Protein AF-A0A645JHR8-F1 (afdb_monomer_lite)

Sequence (99 aa):
MKAYIDGSALCQYVFTFGSVEKYGSDVETNIENSGFYENFVGWLKEKSLKKELPSLGCGRKALGIEAESEGYVIDARENMARYQIQCRLLYFEKGVKEL

Secondary structure (DSSP, 8-state):
-EE-TTS-EEEEEEEEEEEEEE--S-HHHHHHHHHHHHHHHHHHHHHHHHT------TTEEEEEEEESS--EEEEEETTEEEEEEEEEEEEEE------

Organism: NCBI:txid1076179

Structure (mmCIF, N/CA/C/O backbone):
data_AF-A0A645JHR8-F1
#
_entry.id   AF-A0A645JHR8-F1
#
loop_
_atom_site.group_PDB
_atom_site.id
_atom_site.type_symbol
_atom_site.label_atom_id
_atom_site.label_alt_id
_atom_site.label_comp_id
_atom_site.label_asym_id
_atom_site.label_entity_id
_atom_site.label_seq_id
_atom_site.pdbx_PDB_ins_code
_atom_site.Cartn_x
_atom_site.Cartn_y
_atom_site.Cartn_z
_atom_site.occupancy
_atom_site.B_iso_or_equiv
_atom_site.auth_seq_id
_atom_site.auth_comp_id
_atom_site.auth_asym_id
_atom_site.auth_atom_id
_atom_site.pdbx_PDB_model_num
ATOM 1 N N . MET A 1 1 ? -4.342 -10.394 11.477 1.00 84.94 1 MET A N 1
ATOM 2 C CA . MET A 1 1 ? -5.470 -9.691 12.123 1.00 84.94 1 MET A CA 1
ATOM 3 C C . MET A 1 1 ? -5.222 -9.680 13.618 1.00 84.94 1 MET A C 1
ATOM 5 O O . MET A 1 1 ? -4.696 -10.660 14.131 1.00 84.94 1 MET A O 1
ATOM 9 N N . LYS A 1 2 ? -5.571 -8.593 14.301 1.00 94.25 2 LYS A N 1
ATOM 10 C CA . LYS A 1 2 ? -5.557 -8.503 15.762 1.00 94.25 2 LYS A CA 1
ATOM 11 C C . LYS A 1 2 ? -6.954 -8.101 16.220 1.00 94.25 2 LYS A C 1
ATOM 13 O O . LYS A 1 2 ? -7.375 -6.991 15.917 1.00 94.25 2 LYS A O 1
ATOM 18 N N . ALA A 1 3 ? -7.656 -9.005 16.895 1.00 94.38 3 ALA A N 1
ATOM 19 C CA . ALA A 1 3 ? -8.998 -8.768 17.420 1.00 94.38 3 ALA A CA 1
ATOM 20 C C . ALA A 1 3 ? -8.950 -8.218 18.857 1.00 94.38 3 ALA A C 1
ATOM 22 O O . ALA A 1 3 ? -7.979 -8.447 19.584 1.00 94.38 3 ALA A O 1
ATOM 23 N N . TYR A 1 4 ? -10.002 -7.507 19.254 1.00 92.38 4 TYR A N 1
ATOM 24 C CA . TYR A 1 4 ? -10.187 -6.915 20.577 1.00 92.38 4 TYR A CA 1
ATOM 25 C C . TYR A 1 4 ? -11.453 -7.458 21.254 1.00 92.38 4 TYR A C 1
ATOM 27 O O . TYR A 1 4 ? -12.334 -8.020 20.608 1.00 92.38 4 TYR A O 1
ATOM 35 N N . ILE A 1 5 ? -11.544 -7.279 22.576 1.00 92.69 5 ILE A N 1
ATOM 36 C CA . ILE A 1 5 ? -12.648 -7.790 23.413 1.00 92.69 5 ILE A CA 1
ATOM 37 C C . ILE A 1 5 ? -13.999 -7.169 23.025 1.00 92.69 5 ILE A C 1
ATOM 39 O O . ILE A 1 5 ? -15.036 -7.802 23.180 1.00 92.69 5 ILE A O 1
ATOM 43 N N . ASP A 1 6 ? -13.995 -5.951 22.481 1.00 91.12 6 ASP A N 1
ATOM 44 C CA . ASP A 1 6 ? -15.195 -5.256 22.001 1.00 91.12 6 ASP A CA 1
ATOM 45 C C . ASP A 1 6 ? -15.664 -5.725 20.607 1.00 91.12 6 ASP A C 1
ATOM 47 O O . ASP A 1 6 ? -16.526 -5.094 19.993 1.00 91.12 6 ASP A O 1
ATOM 51 N N . GLY A 1 7 ? -15.071 -6.804 20.086 1.00 92.81 7 GLY A N 1
ATOM 52 C CA . GLY A 1 7 ? -15.355 -7.366 18.769 1.00 92.81 7 GLY A CA 1
ATOM 53 C C . GLY A 1 7 ? -14.704 -6.609 17.612 1.00 92.81 7 GLY A C 1
ATOM 54 O O . GLY A 1 7 ? -14.832 -7.037 16.467 1.00 92.81 7 GLY A O 1
ATOM 55 N N . SER A 1 8 ? -14.015 -5.493 17.870 1.00 95.50 8 SER A N 1
ATOM 56 C CA . SER A 1 8 ? -13.287 -4.770 16.829 1.00 95.50 8 SER A CA 1
ATOM 57 C C . SER A 1 8 ? -11.980 -5.464 16.450 1.00 95.50 8 SER A C 1
ATOM 59 O O . SER A 1 8 ? -11.484 -6.342 17.163 1.00 95.50 8 SER A O 1
ATOM 61 N N . ALA A 1 9 ? -11.393 -5.070 15.319 1.00 97.12 9 ALA A N 1
ATOM 62 C CA . ALA A 1 9 ? -10.133 -5.637 14.864 1.00 97.12 9 ALA A CA 1
ATOM 63 C C . ALA A 1 9 ? -9.259 -4.660 14.069 1.00 97.12 9 ALA A C 1
ATOM 65 O O . ALA A 1 9 ? -9.739 -3.780 13.355 1.00 97.12 9 ALA A O 1
ATOM 66 N N . LEU A 1 10 ? -7.944 -4.870 14.161 1.00 97.62 10 LEU A N 1
ATOM 67 C CA . LEU A 1 10 ? -6.972 -4.404 13.178 1.00 97.62 10 LEU A CA 1
ATOM 68 C C . LEU A 1 10 ? -6.757 -5.490 12.126 1.00 97.62 10 LEU A C 1
ATOM 70 O O . LEU A 1 10 ? -6.335 -6.616 12.422 1.00 97.62 10 LEU A O 1
ATOM 74 N N . CYS A 1 11 ? -7.009 -5.119 10.884 1.00 97.12 11 CYS A N 1
ATOM 75 C CA . CYS A 1 11 ? -6.987 -5.993 9.731 1.00 97.12 11 CYS A CA 1
ATOM 76 C C . CYS A 1 11 ? -5.964 -5.502 8.705 1.00 97.12 11 CYS A C 1
ATOM 78 O O . CYS A 1 11 ? -5.567 -4.335 8.692 1.00 97.12 11 CYS A O 1
ATOM 80 N N . GLN A 1 12 ? -5.543 -6.421 7.842 1.00 97.19 12 GLN A N 1
ATOM 81 C CA . GLN A 1 12 ? -4.720 -6.112 6.683 1.00 97.19 12 GLN A CA 1
ATOM 82 C C . GLN A 1 12 ? -5.323 -6.772 5.451 1.00 97.19 12 GLN A C 1
ATOM 84 O O . GLN A 1 12 ? -5.791 -7.909 5.530 1.00 97.19 12 GLN A O 1
ATOM 89 N N . TYR A 1 13 ? -5.307 -6.057 4.334 1.00 96.88 13 TYR A N 1
ATOM 90 C CA . TYR A 1 13 ? -5.687 -6.565 3.026 1.00 96.88 13 TYR A CA 1
ATOM 91 C C . TYR A 1 13 ? -4.481 -6.471 2.101 1.00 96.88 13 TYR A C 1
ATOM 93 O O . TYR A 1 13 ? -4.015 -5.372 1.802 1.00 96.88 13 TYR A O 1
ATOM 101 N N . VAL A 1 14 ? -3.962 -7.626 1.700 1.00 97.19 14 VAL A N 1
ATOM 102 C CA . VAL A 1 14 ? -2.785 -7.742 0.838 1.00 97.19 14 VAL A CA 1
ATOM 103 C C . VAL A 1 14 ? -3.253 -7.852 -0.607 1.00 97.19 14 VAL A C 1
ATOM 105 O O . VAL A 1 14 ? -4.166 -8.622 -0.906 1.00 97.19 14 VAL A O 1
ATOM 108 N N . PHE A 1 15 ? -2.640 -7.079 -1.494 1.00 95.75 15 PHE A N 1
ATOM 109 C CA . PHE A 1 15 ? -2.959 -7.058 -2.916 1.00 95.75 15 PHE A CA 1
ATOM 110 C C . PHE A 1 15 ? -1.694 -6.850 -3.744 1.00 95.75 15 PHE A C 1
ATOM 112 O O . PHE A 1 15 ? -0.682 -6.353 -3.251 1.00 95.75 15 PHE A O 1
ATOM 119 N N . THR A 1 16 ? -1.769 -7.208 -5.021 1.00 94.94 16 THR A N 1
ATOM 120 C CA . THR A 1 16 ? -0.669 -7.007 -5.961 1.00 94.94 16 THR A CA 1
ATOM 121 C C . THR A 1 16 ? -1.044 -5.930 -6.959 1.00 94.94 16 THR A C 1
ATOM 123 O O . THR A 1 16 ? -2.100 -6.002 -7.590 1.00 94.94 16 THR A O 1
ATOM 126 N N . PHE A 1 17 ? -0.174 -4.936 -7.107 1.00 92.06 17 PHE A N 1
ATOM 127 C CA . PHE A 1 17 ? -0.230 -3.988 -8.209 1.00 92.06 17 PHE A CA 1
ATOM 128 C C . PHE A 1 17 ? 0.761 -4.433 -9.280 1.00 92.06 17 PHE A C 1
ATOM 130 O O . PHE A 1 17 ? 1.866 -4.862 -8.956 1.00 92.06 17 PHE A O 1
ATOM 137 N N . GLY A 1 18 ? 0.376 -4.351 -10.549 1.00 89.19 18 GLY A N 1
ATOM 138 C CA . GLY A 1 18 ? 1.267 -4.705 -11.643 1.00 89.19 18 GLY A CA 1
ATOM 139 C C . GLY A 1 18 ? 0.982 -3.914 -12.902 1.00 89.19 18 GLY A C 1
ATOM 140 O O . GLY A 1 18 ? -0.168 -3.564 -13.177 1.00 89.19 18 GLY A O 1
ATOM 141 N N . SER A 1 19 ? 2.038 -3.674 -13.669 1.00 84.31 19 SER A N 1
ATOM 142 C CA . SER A 1 19 ? 1.990 -3.012 -14.968 1.00 84.31 19 SER A CA 1
ATOM 143 C C . SER A 1 19 ? 2.719 -3.843 -16.026 1.00 84.31 19 SER A C 1
ATOM 145 O O . SER A 1 19 ? 3.552 -4.701 -15.715 1.00 84.31 19 SER A O 1
ATOM 147 N N . VAL A 1 20 ? 2.342 -3.641 -17.289 1.00 80.62 20 VAL A N 1
ATOM 148 C CA . VAL A 1 20 ? 3.043 -4.223 -18.436 1.00 80.62 20 VAL A CA 1
ATOM 149 C C . VAL A 1 20 ? 3.773 -3.090 -19.129 1.00 80.62 20 VAL A C 1
ATOM 151 O O . VAL A 1 20 ? 3.131 -2.222 -19.713 1.00 80.62 20 VAL A O 1
ATOM 154 N N . GLU A 1 21 ? 5.094 -3.132 -19.083 1.00 70.56 21 GLU A N 1
ATOM 155 C CA . GLU A 1 21 ? 5.954 -2.125 -19.692 1.00 70.56 21 GLU A CA 1
ATOM 156 C C . GLU A 1 21 ? 6.636 -2.708 -20.929 1.00 70.56 21 GLU A C 1
ATOM 158 O O . GLU A 1 21 ? 6.822 -3.927 -21.044 1.00 70.56 21 GLU A O 1
ATOM 163 N N . LYS A 1 22 ? 7.008 -1.846 -21.880 1.00 63.53 22 LYS A N 1
ATOM 164 C CA . LYS A 1 22 ? 7.890 -2.270 -22.974 1.00 63.53 22 LYS A CA 1
ATOM 165 C C . LYS A 1 22 ? 9.227 -2.699 -22.372 1.00 63.53 22 LYS A C 1
ATOM 167 O O . LYS A 1 22 ? 9.689 -2.107 -21.407 1.00 63.53 22 LYS A O 1
ATOM 172 N N . TYR A 1 23 ? 9.823 -3.744 -22.923 1.00 56.72 23 TYR A N 1
ATOM 173 C CA . TYR A 1 23 ? 11.077 -4.316 -22.449 1.00 56.72 23 TYR A CA 1
ATOM 174 C C . TYR A 1 23 ? 11.955 -4.599 -23.655 1.00 56.72 23 TYR A C 1
ATOM 176 O O . TYR A 1 23 ? 11.557 -5.367 -24.517 1.00 56.72 23 TYR A O 1
ATOM 184 N N . GLY A 1 24 ? 13.113 -3.956 -23.743 1.00 58.44 24 GLY A N 1
ATOM 185 C CA . GLY A 1 24 ? 14.111 -4.189 -24.786 1.00 58.44 24 GLY A CA 1
ATOM 186 C C . GLY A 1 24 ? 15.487 -4.406 -24.162 1.00 58.44 24 GLY A C 1
ATOM 187 O O . GLY A 1 24 ? 15.630 -4.380 -22.942 1.00 58.44 24 GLY A O 1
ATOM 188 N N . SER A 1 25 ? 16.518 -4.589 -24.986 1.00 54.06 25 SER A N 1
ATOM 189 C CA . SER A 1 25 ? 17.920 -4.716 -24.547 1.00 54.06 25 SER A CA 1
ATOM 190 C C . SER A 1 25 ? 18.509 -3.444 -23.914 1.00 54.06 25 SER A C 1
ATOM 192 O O . SER A 1 25 ? 19.684 -3.433 -23.545 1.00 54.06 25 SER A O 1
ATOM 194 N N . ASP A 1 26 ? 17.721 -2.377 -23.796 1.00 59.00 26 ASP A N 1
ATOM 195 C CA . ASP A 1 26 ? 18.164 -1.080 -23.309 1.00 59.00 26 ASP A CA 1
ATOM 196 C C . ASP A 1 26 ? 18.108 -1.005 -21.779 1.00 59.00 26 ASP A C 1
ATOM 198 O O . ASP A 1 26 ? 17.056 -1.076 -21.142 1.00 59.00 26 ASP A O 1
ATOM 202 N N . VAL A 1 27 ? 19.290 -0.820 -21.185 1.00 57.78 27 VAL A N 1
ATOM 203 C CA . VAL A 1 27 ? 19.514 -0.592 -19.746 1.00 57.78 27 VAL A CA 1
ATOM 204 C C . VAL A 1 27 ? 18.654 0.562 -19.210 1.00 57.78 27 VAL A C 1
ATOM 206 O O . VAL A 1 27 ? 18.232 0.536 -18.055 1.00 57.78 27 VAL A O 1
ATOM 209 N N . GLU A 1 28 ? 18.345 1.538 -20.063 1.00 56.50 28 GLU A N 1
ATOM 210 C CA . GLU A 1 28 ? 17.537 2.720 -19.762 1.00 56.50 28 GLU A CA 1
ATOM 211 C C . GLU A 1 28 ? 16.108 2.353 -19.323 1.00 56.50 28 GLU A C 1
ATOM 213 O O . GLU A 1 28 ? 15.632 2.846 -18.303 1.00 56.50 28 GLU A O 1
ATOM 218 N N . THR A 1 29 ? 15.474 1.371 -19.971 1.00 58.56 29 THR A N 1
ATOM 219 C CA . THR A 1 29 ? 14.115 0.918 -19.629 1.00 58.56 29 THR A CA 1
ATOM 220 C C . THR A 1 29 ? 14.048 0.228 -18.261 1.00 58.56 29 THR A C 1
ATOM 222 O O . THR A 1 29 ? 13.079 0.383 -17.519 1.00 58.56 29 THR A O 1
ATOM 225 N N . ASN A 1 30 ? 15.094 -0.505 -17.869 1.00 61.50 30 ASN A N 1
ATOM 226 C CA . ASN A 1 30 ? 15.161 -1.116 -16.536 1.00 61.50 30 ASN A CA 1
ATOM 227 C C . ASN A 1 30 ? 15.349 -0.074 -15.422 1.00 61.50 30 ASN A C 1
ATOM 229 O O . ASN A 1 30 ? 14.814 -0.255 -14.323 1.00 61.50 30 ASN A O 1
ATOM 233 N N . ILE A 1 31 ? 16.076 1.012 -15.703 1.00 61.12 31 ILE A N 1
ATOM 234 C CA . ILE A 1 31 ? 16.255 2.135 -14.773 1.00 61.12 31 ILE A CA 1
ATOM 235 C C . ILE A 1 31 ? 14.937 2.901 -14.619 1.00 61.12 31 ILE A C 1
ATOM 237 O O . ILE A 1 31 ? 14.518 3.163 -13.492 1.00 61.12 31 ILE A O 1
ATOM 241 N N . GLU A 1 32 ? 14.248 3.196 -15.724 1.00 65.81 32 GLU A N 1
ATOM 242 C CA . GLU A 1 32 ? 12.941 3.864 -15.705 1.00 65.81 32 GLU A CA 1
ATOM 243 C C . GLU A 1 32 ? 11.895 3.063 -14.921 1.00 65.81 32 GLU A C 1
ATOM 245 O O . GLU A 1 32 ? 11.210 3.616 -14.057 1.00 65.81 32 GLU A O 1
ATOM 250 N N . ASN A 1 33 ? 11.817 1.748 -15.150 1.00 67.69 33 ASN A N 1
ATOM 251 C CA . ASN A 1 33 ? 10.869 0.885 -14.447 1.00 67.69 33 ASN A CA 1
ATOM 252 C C . ASN A 1 33 ? 11.178 0.812 -12.947 1.00 67.69 33 ASN A C 1
ATOM 254 O O . ASN A 1 33 ? 10.272 0.961 -12.128 1.00 67.69 33 ASN A O 1
ATOM 258 N N . SER A 1 34 ? 12.449 0.661 -12.565 1.00 72.69 34 SER A N 1
ATOM 259 C CA . SER A 1 34 ? 12.851 0.695 -11.150 1.00 72.69 34 SER A CA 1
ATOM 260 C C . SER A 1 34 ? 12.473 2.032 -10.498 1.00 72.69 34 SER A C 1
ATOM 262 O O . SER A 1 34 ? 11.855 2.048 -9.433 1.00 72.69 34 SER A O 1
ATOM 264 N N . GLY A 1 35 ? 12.715 3.150 -11.192 1.00 82.50 35 GLY A N 1
ATOM 265 C CA . GLY A 1 35 ? 12.336 4.487 -10.734 1.00 82.50 35 GLY A CA 1
ATOM 266 C C . GLY A 1 35 ? 10.823 4.677 -10.582 1.00 82.50 35 GLY A C 1
ATOM 267 O O . GLY A 1 35 ? 10.370 5.321 -9.634 1.00 82.50 35 GLY A O 1
ATOM 268 N N . PHE A 1 36 ? 10.007 4.090 -11.463 1.00 85.88 36 PHE A N 1
ATOM 269 C CA . PHE A 1 36 ? 8.551 4.109 -11.310 1.00 85.88 36 PHE A CA 1
ATOM 270 C C . PHE A 1 36 ? 8.110 3.417 -10.014 1.00 85.88 36 PHE A C 1
ATOM 272 O O . PHE A 1 36 ? 7.341 4.000 -9.246 1.00 85.88 36 PHE A O 1
ATOM 279 N N . TYR A 1 37 ? 8.598 2.202 -9.745 1.00 88.25 37 TYR A N 1
ATOM 280 C CA . TYR A 1 37 ? 8.202 1.456 -8.547 1.00 88.25 37 TYR A CA 1
ATOM 281 C C . TYR A 1 37 ? 8.722 2.115 -7.264 1.00 88.25 37 TYR A C 1
ATOM 283 O O . TYR A 1 37 ? 7.989 2.164 -6.277 1.00 88.25 37 TYR A O 1
ATOM 291 N N . GLU A 1 38 ? 9.915 2.713 -7.278 1.00 88.12 38 GLU A N 1
ATOM 292 C CA . GLU A 1 38 ? 10.409 3.537 -6.166 1.00 88.12 38 GLU A CA 1
ATOM 293 C C . GLU A 1 38 ? 9.504 4.750 -5.895 1.00 88.12 38 GLU A C 1
ATOM 295 O O . GLU A 1 38 ? 9.075 4.977 -4.756 1.00 8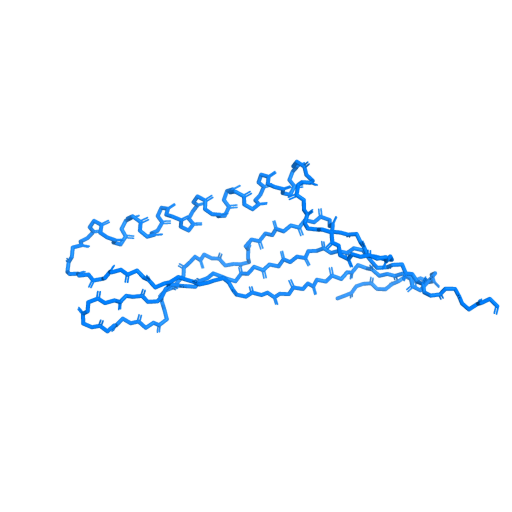8.12 38 GLU A O 1
ATOM 300 N N . ASN A 1 39 ? 9.141 5.497 -6.942 1.00 92.00 39 ASN A N 1
ATOM 301 C CA . ASN A 1 39 ? 8.221 6.630 -6.837 1.00 92.00 39 ASN A CA 1
ATOM 302 C C . ASN A 1 39 ? 6.837 6.194 -6.346 1.00 92.00 39 ASN A C 1
ATOM 304 O O . ASN A 1 39 ? 6.228 6.870 -5.515 1.00 92.00 39 ASN A O 1
ATOM 308 N N . PHE A 1 40 ? 6.349 5.044 -6.810 1.00 93.69 40 PHE A N 1
ATOM 309 C CA . PHE A 1 40 ? 5.083 4.468 -6.374 1.00 93.69 40 PHE A CA 1
ATOM 310 C C . PHE A 1 40 ? 5.102 4.112 -4.880 1.00 93.69 40 PHE A C 1
ATOM 312 O O . PHE A 1 40 ? 4.165 4.451 -4.155 1.00 93.69 40 PHE A O 1
ATOM 319 N N . VAL A 1 41 ? 6.190 3.514 -4.380 1.00 95.19 41 VAL A N 1
ATOM 320 C CA . VAL A 1 41 ? 6.383 3.262 -2.941 1.00 95.19 41 VAL A CA 1
ATOM 321 C C . VAL A 1 41 ? 6.360 4.573 -2.150 1.00 95.19 41 VAL A C 1
ATOM 323 O O . VAL A 1 41 ? 5.696 4.659 -1.112 1.00 95.19 41 VAL A O 1
ATOM 326 N N . GLY A 1 42 ? 7.059 5.605 -2.635 1.00 95.69 42 GLY A N 1
ATOM 327 C CA . GLY A 1 42 ? 7.050 6.942 -2.035 1.00 95.69 42 GLY A CA 1
ATOM 328 C C . GLY A 1 42 ? 5.647 7.551 -1.985 1.00 95.69 42 GLY A C 1
ATOM 329 O O . GLY A 1 42 ? 5.217 8.051 -0.944 1.00 95.69 42 GLY A O 1
ATOM 330 N N . TRP A 1 43 ? 4.894 7.419 -3.073 1.00 96.81 43 TRP A N 1
ATOM 331 C CA . TRP A 1 43 ? 3.522 7.900 -3.182 1.00 96.81 43 TRP A CA 1
ATOM 332 C C . TRP A 1 43 ? 2.569 7.192 -2.209 1.00 96.81 43 TRP A C 1
ATOM 334 O O . TRP A 1 43 ? 1.806 7.860 -1.511 1.00 96.81 43 TRP A O 1
ATOM 344 N N . LEU A 1 44 ? 2.642 5.861 -2.071 1.00 97.31 44 LEU A N 1
ATOM 345 C CA . LEU A 1 44 ? 1.839 5.124 -1.082 1.00 97.31 44 LEU A CA 1
ATOM 346 C C . LEU A 1 44 ? 2.111 5.612 0.352 1.00 97.31 44 LEU A C 1
ATOM 348 O O . LEU A 1 44 ? 1.176 5.824 1.133 1.00 97.31 44 LEU A O 1
ATOM 352 N N . LYS A 1 45 ? 3.386 5.857 0.688 1.00 96.88 45 LYS A N 1
ATOM 353 C CA . LYS A 1 45 ? 3.783 6.426 1.987 1.00 96.88 45 LYS A CA 1
ATOM 354 C C . LYS A 1 45 ? 3.199 7.825 2.184 1.00 96.88 45 LYS A C 1
ATOM 356 O O . LYS A 1 45 ? 2.637 8.106 3.242 1.00 96.88 45 LYS A O 1
ATOM 361 N N . GLU A 1 46 ? 3.274 8.686 1.173 1.00 98.19 46 GLU A N 1
ATOM 362 C CA . GLU A 1 46 ? 2.704 10.034 1.218 1.00 98.19 46 GLU A CA 1
ATOM 363 C C . GLU A 1 46 ? 1.185 10.004 1.450 1.00 98.19 46 GLU A C 1
ATOM 365 O O . GLU A 1 46 ? 0.683 10.690 2.345 1.00 98.19 46 GLU A O 1
ATOM 370 N N . LYS A 1 47 ? 0.447 9.163 0.711 1.00 98.12 47 LYS A N 1
ATOM 371 C CA . LYS A 1 47 ? -1.009 9.004 0.876 1.00 98.12 47 LYS A CA 1
ATOM 372 C C . LYS A 1 47 ? -1.378 8.511 2.272 1.00 98.12 47 LYS A C 1
ATOM 374 O O . LYS A 1 47 ? -2.325 9.017 2.878 1.00 98.12 47 LYS A O 1
ATOM 379 N N . SER A 1 48 ? -0.584 7.602 2.830 1.00 97.62 48 SER A N 1
ATOM 380 C CA . SER A 1 48 ? -0.729 7.135 4.213 1.00 97.62 48 SER A CA 1
ATOM 381 C C . SER A 1 48 ? -0.497 8.220 5.258 1.00 97.62 48 SER A C 1
ATOM 383 O O . SER A 1 48 ? -1.256 8.303 6.232 1.00 97.62 48 SER A O 1
ATOM 385 N N . LEU A 1 49 ? 0.529 9.053 5.067 1.00 97.44 49 LEU A N 1
ATOM 386 C CA . LEU A 1 49 ? 0.847 10.172 5.956 1.00 97.44 49 LEU A CA 1
ATOM 387 C C . LEU A 1 49 ? -0.247 11.243 5.913 1.00 97.44 49 LEU A C 1
ATOM 389 O O . LEU A 1 49 ? -0.693 11.705 6.961 1.00 97.44 49 LEU A O 1
ATOM 393 N N . LYS A 1 50 ? -0.739 11.573 4.714 1.00 97.81 50 LYS A N 1
ATOM 394 C CA . LYS A 1 50 ? -1.805 12.564 4.501 1.00 97.81 50 LYS A CA 1
ATOM 395 C C . LYS A 1 50 ? -3.211 12.052 4.824 1.00 97.81 50 LYS A C 1
ATOM 397 O O . LYS A 1 50 ? -4.157 12.831 4.802 1.00 97.81 50 LYS A O 1
ATOM 402 N N . LYS A 1 51 ? -3.365 10.757 5.133 1.00 96.31 51 LYS A N 1
ATOM 403 C CA . LYS A 1 51 ? -4.668 10.081 5.301 1.00 96.31 51 LYS A CA 1
ATOM 404 C C . LYS A 1 51 ? -5.579 10.204 4.072 1.00 96.31 51 LYS A C 1
ATOM 406 O O . LYS A 1 51 ? -6.797 10.099 4.187 1.00 96.31 51 LYS A O 1
ATOM 411 N N . GLU A 1 52 ? -4.981 10.334 2.891 1.00 97.88 52 GLU A N 1
ATOM 412 C CA . GLU A 1 52 ? -5.658 10.298 1.593 1.00 97.88 52 GLU A CA 1
ATOM 413 C C . GLU A 1 52 ? -5.842 8.837 1.162 1.00 97.88 52 GLU A C 1
ATOM 415 O O . GLU A 1 52 ? -5.203 8.340 0.237 1.00 97.88 52 GLU A O 1
ATOM 420 N N . LEU A 1 53 ? -6.672 8.119 1.917 1.00 97.69 53 LEU A N 1
ATOM 421 C CA . LEU A 1 53 ? -6.872 6.676 1.802 1.00 97.69 53 LEU A CA 1
ATOM 422 C C . LEU A 1 53 ? -8.281 6.355 1.281 1.00 97.69 53 LEU A C 1
ATOM 424 O O . LEU A 1 53 ? -9.203 7.151 1.485 1.00 97.69 53 LEU A O 1
ATOM 428 N N . PRO A 1 54 ? -8.483 5.190 0.637 1.00 95.75 54 PRO A N 1
ATOM 429 C CA . PRO A 1 54 ? -9.793 4.809 0.126 1.00 95.75 54 PRO A CA 1
ATOM 430 C C . PRO A 1 54 ? -10.830 4.694 1.250 1.00 95.75 54 PRO A C 1
ATOM 432 O O . PRO A 1 54 ? -10.544 4.212 2.350 1.00 95.75 54 PRO A O 1
ATOM 435 N N . SER A 1 55 ? -12.067 5.089 0.945 1.00 95.88 55 SER A N 1
ATOM 436 C CA . SER A 1 55 ? -13.212 4.783 1.800 1.00 95.88 55 SER A CA 1
ATOM 437 C C . SER A 1 55 ? -13.519 3.289 1.724 1.00 95.88 55 SER A C 1
ATOM 439 O O . SER A 1 55 ? -13.650 2.736 0.635 1.00 95.88 55 SER A O 1
ATOM 441 N N . LEU A 1 56 ? -13.654 2.641 2.882 1.00 96.00 56 LEU A N 1
ATOM 442 C CA . LEU A 1 56 ? -13.940 1.203 2.987 1.00 96.00 56 LEU A CA 1
ATOM 443 C C . LEU A 1 56 ? -15.411 0.914 3.320 1.0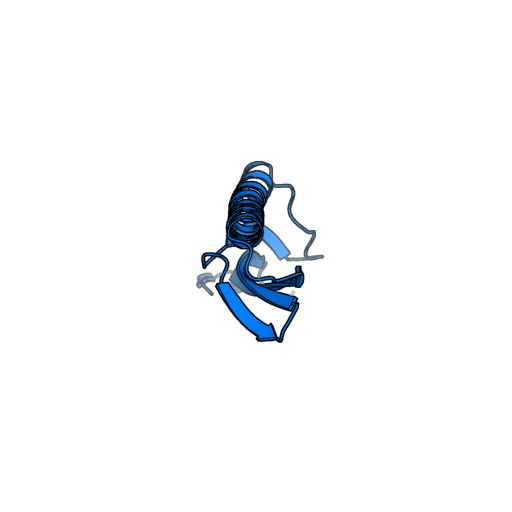0 96.00 56 LEU A C 1
ATOM 445 O O . LEU A 1 56 ? -15.767 -0.216 3.654 1.00 96.00 56 LEU A O 1
ATOM 449 N N . GLY A 1 57 ? -16.265 1.937 3.240 1.00 94.94 57 GLY A N 1
ATOM 450 C CA . GLY A 1 57 ? -17.670 1.853 3.620 1.00 94.94 57 GLY A CA 1
ATOM 451 C C . GLY A 1 57 ? -17.894 1.866 5.135 1.00 94.94 57 GLY A C 1
ATOM 452 O O . GLY A 1 57 ? -17.004 2.159 5.936 1.00 94.94 57 GLY A O 1
ATOM 453 N N . CYS A 1 58 ? -19.132 1.588 5.541 1.00 93.25 58 CYS A N 1
ATOM 454 C CA . CYS A 1 58 ? -19.533 1.630 6.943 1.00 93.25 58 CYS A CA 1
ATOM 455 C C . CYS A 1 58 ? -18.764 0.601 7.786 1.00 93.25 58 CYS A C 1
ATOM 457 O O . CYS A 1 58 ? -18.559 -0.540 7.380 1.00 93.25 58 CYS A O 1
ATOM 459 N N . GLY A 1 59 ? -18.356 1.010 8.989 1.00 94.50 59 GLY A N 1
ATOM 460 C CA . GLY A 1 59 ? -17.713 0.121 9.962 1.00 94.50 59 GLY A CA 1
ATOM 461 C C . GLY A 1 59 ? -16.221 -0.128 9.738 1.00 94.50 59 GLY A C 1
ATOM 462 O O . GLY A 1 59 ? -15.579 -0.652 10.643 1.00 94.50 59 GLY A O 1
ATOM 463 N N . ARG A 1 60 ? -15.643 0.303 8.610 1.00 96.88 60 ARG A N 1
ATOM 464 C CA . ARG A 1 60 ? -14.216 0.129 8.308 1.00 96.88 60 ARG A CA 1
ATOM 465 C C . ARG A 1 60 ? -13.517 1.465 8.074 1.00 96.88 60 ARG A C 1
ATOM 467 O O . ARG A 1 60 ? -14.061 2.367 7.444 1.00 96.88 60 ARG A O 1
ATOM 474 N N . LYS A 1 61 ? -12.296 1.599 8.592 1.00 97.50 61 LYS A N 1
ATOM 475 C CA . LYS A 1 61 ? -11.465 2.801 8.441 1.00 97.50 61 LYS A CA 1
ATOM 476 C C . LYS A 1 61 ? -10.067 2.415 7.983 1.00 97.50 61 LYS A C 1
ATOM 478 O O . LYS A 1 61 ? -9.348 1.753 8.726 1.00 97.50 61 LYS A O 1
ATOM 483 N N . ALA A 1 62 ? -9.676 2.867 6.795 1.00 98.12 62 ALA A N 1
ATOM 484 C CA . ALA A 1 62 ? -8.303 2.740 6.326 1.00 98.12 62 ALA A CA 1
ATOM 485 C C . ALA A 1 62 ? -7.344 3.503 7.258 1.00 98.12 62 ALA A C 1
ATOM 487 O O . ALA A 1 62 ? -7.615 4.635 7.668 1.00 98.12 62 ALA A O 1
ATOM 488 N N . LEU A 1 63 ? -6.232 2.865 7.613 1.00 97.88 63 LEU A N 1
ATOM 489 C CA . LEU A 1 63 ? -5.217 3.398 8.523 1.00 97.88 63 LEU A CA 1
ATOM 490 C C . LEU A 1 63 ? -3.921 3.744 7.790 1.00 97.88 63 LEU A C 1
ATOM 492 O O . LEU A 1 63 ? -3.282 4.741 8.141 1.00 97.88 63 LEU A O 1
ATOM 496 N N . GLY A 1 64 ? -3.570 2.954 6.777 1.00 98.12 64 GLY A N 1
ATOM 497 C CA . GLY A 1 64 ? -2.402 3.153 5.928 1.00 98.12 64 GLY A CA 1
ATOM 498 C C . GLY A 1 64 ? -2.372 2.151 4.780 1.00 98.12 64 GLY A C 1
ATOM 499 O O . GLY A 1 64 ? -2.999 1.098 4.852 1.00 98.12 64 GLY A O 1
ATOM 500 N N . ILE A 1 65 ? -1.648 2.502 3.731 1.00 98.19 65 ILE A N 1
ATOM 501 C CA . ILE A 1 65 ? -1.335 1.689 2.565 1.00 98.19 65 ILE A CA 1
ATOM 502 C C . ILE A 1 65 ? 0.172 1.758 2.305 1.00 98.19 65 ILE A C 1
ATOM 504 O O . ILE A 1 65 ? 0.771 2.834 2.335 1.00 98.19 65 ILE A O 1
ATOM 508 N N . GLU A 1 66 ? 0.803 0.614 2.085 1.00 97.25 66 GLU A N 1
ATOM 509 C CA . GLU A 1 66 ? 2.247 0.541 1.869 1.00 97.25 66 GLU A CA 1
ATOM 510 C C . GLU A 1 66 ? 2.620 -0.646 0.989 1.00 97.25 66 GLU A C 1
ATOM 512 O O . GLU A 1 66 ? 1.867 -1.616 0.886 1.00 97.25 66 GLU A O 1
ATOM 517 N N . ALA A 1 67 ? 3.787 -0.561 0.357 1.00 96.50 67 ALA A N 1
ATOM 518 C CA . ALA A 1 67 ? 4.391 -1.702 -0.308 1.00 96.50 67 ALA A CA 1
ATOM 519 C C . ALA A 1 67 ? 5.036 -2.636 0.727 1.00 96.50 67 ALA A C 1
ATOM 521 O O . ALA A 1 67 ? 5.694 -2.175 1.659 1.00 96.50 67 ALA A O 1
ATOM 522 N N . GLU A 1 68 ? 4.855 -3.941 0.548 1.00 93.75 68 GLU A N 1
ATOM 523 C CA . GLU A 1 68 ? 5.534 -4.988 1.323 1.00 93.75 68 GLU A CA 1
ATOM 524 C C . GLU A 1 68 ? 6.769 -5.537 0.599 1.00 93.75 68 GLU A C 1
ATOM 526 O O . GLU A 1 68 ? 7.595 -6.202 1.219 1.00 93.75 68 GLU A O 1
ATOM 531 N N . SER A 1 69 ? 6.901 -5.254 -0.699 1.00 87.00 69 SER A N 1
ATOM 532 C CA . SER A 1 69 ? 8.033 -5.662 -1.525 1.00 87.00 69 SER A CA 1
ATOM 533 C C . SER A 1 69 ? 8.587 -4.491 -2.331 1.00 87.00 69 SER A C 1
ATOM 535 O O . SER A 1 69 ? 7.926 -3.468 -2.515 1.00 87.00 69 SER A O 1
ATOM 537 N N . GLU A 1 70 ? 9.784 -4.678 -2.874 1.00 82.00 70 GLU A N 1
ATOM 538 C CA . GLU A 1 70 ? 10.246 -3.918 -4.037 1.00 82.00 70 GLU A CA 1
ATOM 539 C C . GLU A 1 70 ? 9.517 -4.418 -5.300 1.00 82.00 70 GLU A C 1
ATOM 541 O O . GLU A 1 70 ? 8.909 -5.497 -5.290 1.00 82.00 70 GLU A O 1
ATOM 546 N N . GLY A 1 71 ? 9.512 -3.620 -6.371 1.00 80.81 71 GLY A N 1
ATOM 547 C CA . GLY A 1 71 ? 8.951 -4.038 -7.658 1.00 80.81 71 GLY A CA 1
ATOM 548 C C . GLY A 1 71 ? 9.815 -5.126 -8.306 1.00 80.81 71 GLY A C 1
ATOM 549 O O . GLY A 1 71 ? 11.033 -4.994 -8.348 1.00 80.81 71 GLY A O 1
ATOM 550 N N . TYR A 1 72 ? 9.207 -6.195 -8.820 1.00 78.31 72 TYR A N 1
ATOM 551 C CA . TYR A 1 72 ? 9.911 -7.318 -9.445 1.00 78.31 72 TYR A CA 1
ATOM 552 C C . TYR A 1 72 ? 9.277 -7.732 -10.776 1.00 78.31 72 TYR A C 1
ATOM 554 O O . TYR A 1 72 ? 8.076 -7.567 -10.995 1.00 78.31 72 TYR A O 1
ATOM 562 N N . VAL A 1 73 ? 10.092 -8.285 -11.677 1.00 79.44 73 VAL A N 1
ATOM 563 C CA . VAL A 1 73 ? 9.647 -8.792 -12.985 1.00 79.44 73 VAL A CA 1
ATOM 564 C C . VAL A 1 73 ? 9.092 -10.208 -12.826 1.00 79.44 73 VAL A C 1
ATOM 566 O O . VAL A 1 73 ? 9.732 -11.059 -12.215 1.00 79.44 73 VAL A O 1
ATOM 569 N N . ILE A 1 74 ? 7.915 -10.473 -13.396 1.00 75.56 74 ILE A N 1
ATOM 570 C CA . ILE A 1 74 ? 7.275 -11.801 -13.402 1.00 75.56 74 ILE A CA 1
ATOM 571 C C . ILE A 1 74 ? 7.499 -12.546 -14.712 1.00 75.56 74 ILE A C 1
ATOM 573 O O . ILE A 1 74 ? 7.727 -13.752 -14.708 1.00 75.56 74 ILE A O 1
ATOM 577 N N . ASP A 1 75 ? 7.382 -11.845 -15.835 1.00 69.50 75 ASP A N 1
ATOM 578 C CA . ASP A 1 75 ? 7.543 -12.423 -17.167 1.00 69.50 75 ASP A CA 1
ATOM 579 C C . ASP A 1 75 ? 8.154 -11.361 -18.075 1.00 69.50 75 ASP A C 1
ATOM 581 O O . ASP A 1 75 ? 7.736 -10.200 -18.036 1.00 69.50 75 ASP A O 1
ATOM 585 N N . ALA A 1 76 ? 9.128 -11.766 -18.880 1.00 63.44 76 ALA A N 1
ATOM 586 C CA . ALA A 1 76 ? 9.743 -10.951 -19.912 1.00 63.44 76 ALA A CA 1
ATOM 587 C C . ALA A 1 76 ? 9.624 -11.727 -21.225 1.00 63.44 76 ALA A C 1
ATOM 589 O O . ALA A 1 76 ? 10.273 -12.755 -21.417 1.00 63.44 76 ALA A O 1
ATOM 590 N N . ARG A 1 77 ? 8.761 -11.255 -22.126 1.00 63.59 77 ARG A N 1
ATOM 591 C CA . ARG A 1 77 ? 8.587 -11.839 -23.461 1.00 63.59 77 ARG A CA 1
ATOM 592 C C . ARG A 1 77 ? 9.022 -10.829 -24.487 1.00 63.59 77 ARG A C 1
ATOM 594 O O . ARG A 1 77 ? 8.398 -9.780 -24.527 1.00 63.59 77 ARG A O 1
ATOM 601 N N . GLU A 1 78 ? 10.012 -11.184 -25.303 1.00 61.25 78 GLU A N 1
ATOM 602 C CA . GLU A 1 78 ? 10.577 -10.481 -26.475 1.00 61.25 78 GLU A CA 1
ATOM 603 C C . GLU A 1 78 ? 10.650 -8.940 -26.416 1.00 61.25 78 GLU A C 1
ATOM 605 O O . GLU A 1 78 ? 11.748 -8.410 -26.494 1.00 61.25 78 GLU A O 1
ATOM 610 N N . ASN A 1 79 ? 9.523 -8.231 -26.269 1.00 64.38 79 ASN A N 1
ATOM 611 C CA . ASN A 1 79 ? 9.412 -6.772 -26.208 1.00 64.38 79 ASN A CA 1
ATOM 612 C C . ASN A 1 79 ? 8.621 -6.209 -24.997 1.00 64.38 79 ASN A C 1
ATOM 614 O O . ASN A 1 79 ? 8.292 -5.019 -24.979 1.00 64.38 79 ASN A O 1
ATOM 618 N N . MET A 1 80 ? 8.225 -7.030 -24.017 1.00 66.56 80 MET A N 1
ATOM 619 C CA . MET A 1 80 ? 7.4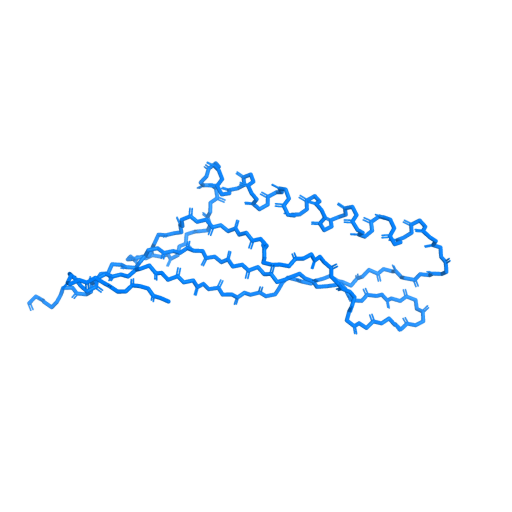08 -6.611 -22.867 1.00 66.56 80 MET A CA 1
ATOM 620 C C . MET A 1 80 ? 7.830 -7.300 -21.570 1.00 66.56 80 MET A C 1
ATOM 622 O O . MET A 1 80 ? 8.055 -8.510 -21.552 1.00 66.56 80 MET A O 1
ATOM 626 N N . ALA A 1 81 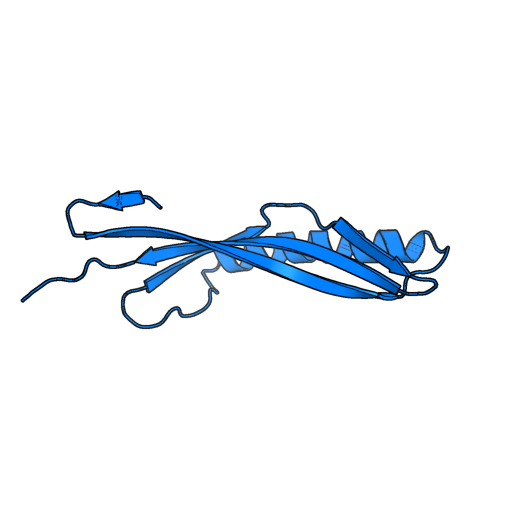? 7.839 -6.543 -20.476 1.00 73.38 81 ALA A N 1
ATOM 627 C CA . ALA A 1 81 ? 8.038 -7.054 -19.130 1.00 73.38 81 ALA A CA 1
ATOM 628 C C . ALA A 1 81 ? 6.830 -6.733 -18.259 1.00 73.38 81 ALA A C 1
ATOM 630 O O . ALA A 1 81 ? 6.284 -5.629 -18.271 1.00 73.38 81 ALA A O 1
ATOM 631 N N . ARG A 1 82 ? 6.401 -7.734 -17.495 1.00 80.25 82 ARG A N 1
ATOM 632 C CA . ARG A 1 82 ? 5.375 -7.584 -16.468 1.00 80.25 82 ARG A CA 1
ATOM 633 C C . ARG A 1 82 ? 6.064 -7.337 -15.145 1.00 80.25 82 ARG A C 1
ATOM 635 O O . ARG A 1 82 ? 6.732 -8.237 -14.642 1.00 80.25 82 ARG A 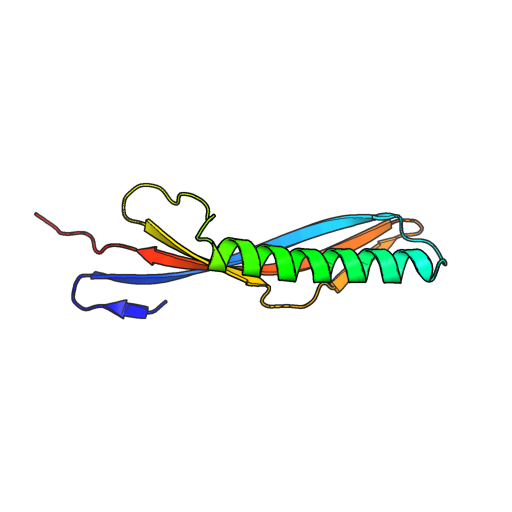O 1
ATOM 642 N N . TYR A 1 83 ? 5.863 -6.157 -14.584 1.00 85.12 83 TYR A N 1
ATOM 643 C CA . TYR A 1 83 ? 6.337 -5.826 -13.250 1.00 85.12 83 TYR A CA 1
ATOM 644 C C . TYR A 1 83 ? 5.193 -5.943 -12.251 1.00 85.12 83 TYR A C 1
ATOM 646 O O . TYR A 1 83 ? 4.031 -5.692 -12.584 1.00 85.12 83 TYR A O 1
ATOM 654 N N . GLN A 1 84 ? 5.519 -6.346 -11.029 1.00 90.75 84 GLN A N 1
ATOM 655 C CA . GLN A 1 84 ? 4.581 -6.414 -9.921 1.00 90.75 84 GLN A CA 1
ATOM 656 C C . GLN A 1 84 ? 5.215 -5.928 -8.627 1.00 90.75 84 GLN A C 1
ATOM 658 O O . GLN A 1 84 ? 6.415 -6.055 -8.412 1.00 90.75 84 GLN A O 1
ATOM 663 N N . ILE A 1 85 ? 4.377 -5.399 -7.747 1.00 93.00 85 ILE A N 1
ATOM 664 C CA . ILE A 1 85 ? 4.728 -5.019 -6.386 1.00 93.00 85 ILE A CA 1
ATOM 665 C C . ILE A 1 85 ? 3.616 -5.473 -5.446 1.00 93.00 85 ILE A C 1
ATOM 667 O O . ILE A 1 85 ? 2.424 -5.282 -5.717 1.00 93.00 85 ILE A O 1
ATOM 671 N N . GLN A 1 86 ? 4.003 -6.097 -4.338 1.00 96.50 86 GLN A N 1
ATOM 672 C CA . GLN A 1 86 ? 3.066 -6.502 -3.303 1.00 96.50 86 GLN A CA 1
ATOM 673 C C . GLN A 1 86 ? 2.820 -5.335 -2.354 1.00 96.50 86 GLN A C 1
ATOM 675 O O . GLN A 1 86 ? 3.747 -4.651 -1.923 1.00 96.50 86 GLN A O 1
ATOM 680 N N . CYS A 1 87 ? 1.556 -5.091 -2.042 1.00 97.50 87 CYS A N 1
ATOM 681 C CA . CYS A 1 87 ? 1.111 -3.998 -1.195 1.00 97.50 87 CYS A CA 1
ATOM 682 C C . CYS A 1 87 ? 0.157 -4.513 -0.123 1.00 97.50 87 CYS A C 1
ATOM 684 O O . CYS A 1 87 ? -0.528 -5.522 -0.306 1.00 97.50 87 CYS A O 1
ATOM 686 N N . ARG A 1 88 ? 0.043 -3.764 0.972 1.00 97.81 88 ARG A N 1
ATOM 687 C CA . ARG A 1 88 ? -0.988 -3.983 1.981 1.00 97.81 88 ARG A CA 1
ATOM 688 C C . ARG A 1 88 ? -1.721 -2.703 2.338 1.00 97.81 88 ARG A C 1
ATOM 690 O O . ARG A 1 88 ? -1.138 -1.626 2.424 1.00 97.81 88 ARG A O 1
ATOM 697 N N . LEU A 1 89 ? -3.010 -2.854 2.607 1.00 98.12 89 LEU A N 1
ATOM 698 C CA . LEU A 1 89 ? -3.866 -1.861 3.238 1.00 98.12 89 LEU A CA 1
ATOM 699 C C . LEU A 1 89 ? -4.135 -2.295 4.680 1.00 98.12 89 LEU A C 1
ATOM 701 O O . LEU A 1 89 ? -4.749 -3.333 4.919 1.00 98.12 89 LEU A O 1
ATOM 705 N N . LEU A 1 90 ? -3.721 -1.479 5.639 1.00 98.12 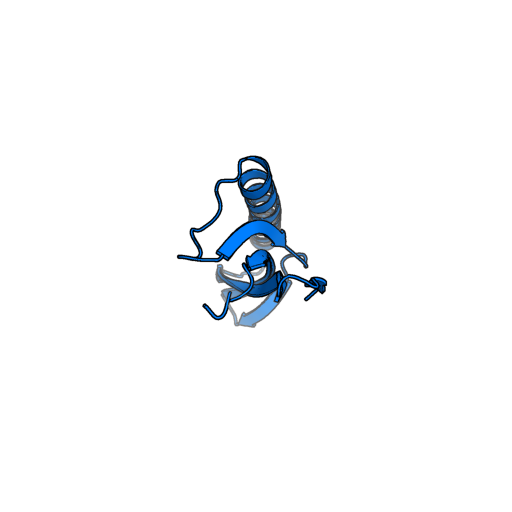90 LEU A N 1
ATOM 706 C CA . LEU A 1 90 ? -4.052 -1.625 7.051 1.00 98.12 90 LEU A CA 1
ATOM 707 C C . LEU A 1 90 ? -5.368 -0.902 7.333 1.00 98.12 90 LEU A C 1
ATOM 709 O O . LEU A 1 90 ? -5.536 0.258 6.949 1.00 98.12 90 LEU A O 1
ATOM 713 N N . TYR A 1 91 ? -6.297 -1.555 8.027 1.00 98.12 91 TYR A N 1
ATOM 714 C CA . TYR A 1 91 ? -7.585 -0.957 8.366 1.00 98.12 91 TYR A CA 1
ATOM 715 C C . TYR A 1 91 ? -8.106 -1.405 9.731 1.00 98.12 91 TYR A C 1
ATOM 717 O O . TYR A 1 91 ? -7.789 -2.486 10.220 1.00 98.12 91 TYR A O 1
ATOM 725 N N . PHE A 1 92 ? -8.910 -0.546 10.351 1.00 97.81 92 PHE A N 1
ATOM 726 C CA . PHE A 1 92 ? -9.694 -0.878 11.533 1.00 97.81 92 PHE A CA 1
ATOM 727 C C . PHE A 1 92 ? -11.100 -1.299 11.116 1.00 97.81 92 PHE A C 1
ATOM 729 O O . PHE A 1 92 ? -11.707 -0.655 10.257 1.00 97.81 92 PHE A O 1
ATOM 736 N N . GLU A 1 93 ? -11.623 -2.332 11.757 1.00 97.25 93 GLU A N 1
ATOM 737 C CA . GLU A 1 93 ? -12.976 -2.844 11.583 1.00 97.25 93 GLU A CA 1
ATOM 738 C C . GLU A 1 93 ? -13.707 -2.805 12.925 1.00 97.25 93 GLU A C 1
ATOM 740 O O . GLU A 1 93 ? -13.217 -3.325 13.927 1.00 97.25 93 GLU A O 1
ATOM 745 N N . LYS A 1 94 ? -14.858 -2.127 12.965 1.00 95.06 94 LYS A N 1
ATOM 746 C CA . LYS A 1 94 ? -15.694 -2.044 14.165 1.00 95.06 94 LYS A CA 1
ATOM 747 C C . LYS A 1 94 ? -16.298 -3.411 14.472 1.00 95.06 94 LYS A C 1
ATOM 749 O O . LYS A 1 94 ? -16.761 -4.092 13.563 1.00 95.06 94 LYS A O 1
ATOM 754 N N . GLY A 1 95 ? -16.370 -3.746 15.758 1.00 88.44 95 GLY A N 1
ATOM 755 C CA . GLY A 1 95 ? -17.135 -4.901 16.212 1.00 88.44 95 GLY A CA 1
ATOM 756 C C . GLY A 1 95 ? -18.620 -4.735 15.917 1.00 88.44 95 GLY A C 1
ATOM 757 O O . GLY A 1 95 ? -19.158 -3.622 15.960 1.00 88.44 95 GLY A O 1
ATOM 758 N N . VAL A 1 96 ? -19.282 -5.848 15.610 1.00 79.12 96 VAL A N 1
ATOM 759 C CA . VAL A 1 96 ? -20.739 -5.896 15.507 1.00 79.12 96 VAL A CA 1
ATOM 760 C C . VAL A 1 96 ? -21.288 -5.860 16.930 1.00 79.12 96 VAL A C 1
ATOM 762 O O . VAL A 1 96 ? -21.027 -6.764 17.717 1.00 79.12 96 VAL A O 1
ATOM 765 N N . LYS A 1 97 ? -22.027 -4.803 17.281 1.00 62.16 97 LYS A N 1
ATOM 766 C CA . LYS A 1 97 ? -22.873 -4.841 18.475 1.00 62.16 97 LYS A CA 1
ATOM 767 C C . LYS A 1 97 ? -24.148 -5.583 18.099 1.00 62.16 97 LYS A C 1
ATOM 769 O O . LYS A 1 97 ? -24.930 -5.057 17.311 1.00 62.16 97 LYS A O 1
ATOM 774 N N . GLU A 1 98 ? -24.336 -6.779 18.638 1.00 57.44 98 GLU A N 1
ATOM 775 C CA . GLU A 1 98 ? -25.679 -7.346 18.751 1.00 57.44 98 GLU A CA 1
ATOM 776 C C . GLU A 1 98 ? -26.460 -6.439 19.717 1.00 57.44 98 GLU A C 1
ATOM 778 O O . GLU A 1 98 ? -25.993 -6.162 20.826 1.00 57.44 98 GLU A O 1
ATOM 783 N N . LEU A 1 99 ? -27.562 -5.862 19.230 1.00 50.56 99 LEU A N 1
ATOM 784 C CA . LEU A 1 99 ? -28.524 -5.089 20.021 1.00 50.56 99 LEU A CA 1
ATOM 785 C C . LEU A 1 99 ? -29.605 -6.024 20.556 1.00 50.56 99 LEU A C 1
ATOM 787 O O . LEU A 1 99 ? -30.050 -6.887 19.767 1.00 50.56 99 LEU A O 1
#

Radius of gyration: 17.88 Å; chains: 1; bounding box: 48×25×50 Å

pLDDT: mean 85.54, std 14.4, range [50.56, 98.19]

Foldseek 3Di:
DAADPQQKDKDKDKDKDKDKDWDDPDPVRVVVVQVVQVVVQVVQVVCLVVVVDDDPDPQKGWNGKGWPDRKDWDDDDHTITMIMTMMMIIMMGGGDDDD